Protein AF-A0A969P502-F1 (afdb_monomer_lite)

Secondary structure (DSSP, 8-state):
--SSS---EEES--HHHHHHHHHTT---TTSEEESSHHHHHHHHHHHHTT-

Foldseek 3Di:
DQPDVDQAAAEQDDPVNVVVCVVVVNDCVPHHYYNHPVVVVVVVVVVVVVD

Radius of gyration: 12.49 Å; chains: 1; bounding box: 19×24×36 Å

Sequence (51 aa):
MKLLGAQVMLTGIQPQIAQTLVHLGVELRDIITRGSLQAGIAEVLVRSSLR

Structure (mmCIF, N/CA/C/O backbone):
data_AF-A0A969P502-F1
#
_entry.id   AF-A0A969P502-F1
#
loop_
_atom_site.group_PDB
_atom_site.id
_atom_site.type_symbol
_atom_site.label_atom_id
_atom_site.label_alt_id
_atom_site.label_comp_id
_atom_site.label_asym_id
_atom_site.label_entity_id
_atom_site.label_seq_id
_atom_site.pdbx_PDB_ins_code
_atom_site.Cartn_x
_atom_site.Cartn_y
_atom_site.Cartn_z
_atom_site.occupancy
_atom_site.B_iso_or_equiv
_atom_site.auth_seq_id
_atom_site.auth_comp_id
_atom_site.auth_asym_id
_atom_site.auth_atom_id
_atom_site.pdbx_PDB_model_num
ATOM 1 N N . MET A 1 1 ? -6.373 6.059 -2.627 1.00 52.41 1 MET A N 1
ATOM 2 C CA . MET A 1 1 ? -5.511 7.268 -2.635 1.00 52.41 1 MET A CA 1
ATOM 3 C C . MET A 1 1 ? -4.921 7.512 -4.023 1.00 52.41 1 MET A C 1
ATOM 5 O O . MET A 1 1 ? -4.309 6.609 -4.576 1.00 52.41 1 MET A O 1
ATOM 9 N N . LYS A 1 2 ? -5.088 8.723 -4.569 1.00 56.56 2 LYS A N 1
ATOM 10 C CA . LYS A 1 2 ? -4.338 9.270 -5.715 1.00 56.56 2 LYS A CA 1
ATOM 11 C C . LYS A 1 2 ? -4.122 10.753 -5.422 1.00 56.56 2 LYS A C 1
ATOM 13 O O . LYS A 1 2 ? -5.016 11.547 -5.672 1.00 56.56 2 LYS A O 1
ATOM 18 N N . LEU A 1 3 ? -2.992 11.111 -4.820 1.00 58.78 3 LEU A N 1
ATOM 19 C CA . LEU A 1 3 ? -2.729 12.511 -4.459 1.00 58.78 3 LEU A CA 1
ATOM 20 C C . LEU A 1 3 ? -1.939 13.260 -5.546 1.00 58.78 3 LEU A C 1
ATOM 22 O O . LEU A 1 3 ? -1.986 14.480 -5.576 1.00 58.78 3 LEU A O 1
ATOM 26 N N . LEU A 1 4 ? -1.271 12.552 -6.470 1.00 78.50 4 LEU A N 1
ATOM 27 C CA . LEU A 1 4 ? -0.395 13.145 -7.501 1.00 78.50 4 LEU A CA 1
ATOM 28 C C . LEU A 1 4 ? -0.399 12.360 -8.832 1.00 78.50 4 LEU A C 1
ATOM 30 O O . LEU A 1 4 ? 0.610 12.271 -9.520 1.00 78.50 4 LEU A O 1
ATOM 34 N N . GLY A 1 5 ? -1.494 11.670 -9.160 1.00 78.19 5 GLY A N 1
ATOM 35 C CA . GLY A 1 5 ? -1.538 10.766 -10.323 1.00 78.19 5 GLY A CA 1
ATOM 36 C C . GLY A 1 5 ? -0.797 9.431 -10.132 1.00 78.19 5 GLY A C 1
ATOM 37 O O . GLY A 1 5 ? -0.983 8.513 -10.927 1.00 78.19 5 GLY A O 1
ATOM 38 N N . ALA A 1 6 ? -0.042 9.267 -9.042 1.00 81.31 6 ALA A N 1
ATOM 39 C CA . ALA A 1 6 ? 0.572 7.997 -8.668 1.00 81.31 6 ALA A CA 1
ATOM 40 C C . ALA A 1 6 ? -0.463 7.003 -8.111 1.00 81.31 6 ALA A C 1
ATOM 42 O O . ALA A 1 6 ? -1.317 7.356 -7.290 1.00 81.31 6 ALA A O 1
ATOM 43 N N . GLN A 1 7 ? -0.369 5.745 -8.548 1.00 82.88 7 GLN A N 1
ATOM 44 C CA . GLN A 1 7 ? -1.075 4.625 -7.927 1.00 82.88 7 GLN A CA 1
ATOM 45 C C . GLN A 1 7 ? -0.197 4.049 -6.815 1.00 82.88 7 GLN A C 1
ATOM 47 O O . GLN A 1 7 ? 0.994 3.835 -7.021 1.00 82.88 7 GLN A O 1
ATOM 52 N N . VAL A 1 8 ? -0.785 3.802 -5.645 1.00 85.62 8 VAL A N 1
ATOM 53 C CA . VAL A 1 8 ? -0.073 3.258 -4.482 1.00 85.62 8 VAL A CA 1
ATOM 54 C C . VAL A 1 8 ? -0.491 1.806 -4.265 1.00 85.62 8 VAL A C 1
A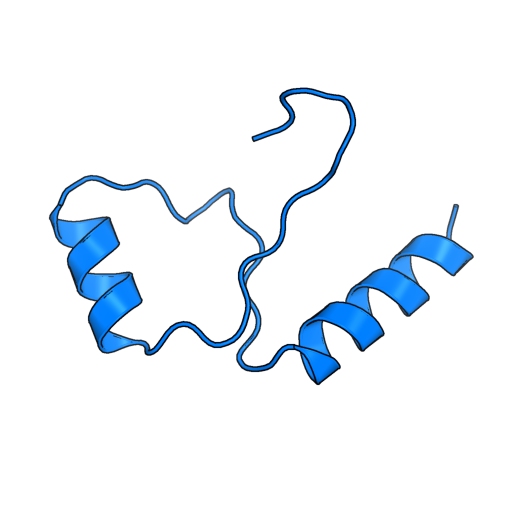TOM 56 O O . VAL A 1 8 ? -1.675 1.479 -4.357 1.00 85.62 8 VAL A O 1
ATOM 59 N N . MET A 1 9 ? 0.485 0.950 -3.966 1.00 90.81 9 MET A N 1
ATOM 60 C CA . MET A 1 9 ? 0.301 -0.443 -3.560 1.00 90.81 9 MET A CA 1
ATOM 61 C C . MET A 1 9 ? 1.089 -0.685 -2.272 1.00 90.81 9 MET A C 1
ATOM 63 O O . MET A 1 9 ? 2.195 -0.171 -2.115 1.00 90.81 9 MET A O 1
ATOM 67 N N . LEU A 1 10 ? 0.524 -1.478 -1.367 1.00 93.31 10 LEU A N 1
ATOM 68 C CA . LEU A 1 10 ? 1.173 -1.889 -0.129 1.00 93.31 10 LEU A CA 1
ATOM 69 C C . LEU A 1 10 ? 1.710 -3.316 -0.272 1.00 93.31 10 LEU A C 1
ATOM 71 O O . LEU A 1 10 ? 0.978 -4.230 -0.648 1.00 93.31 10 LEU A O 1
ATOM 75 N N . THR A 1 11 ? 2.980 -3.536 0.054 1.00 95.94 11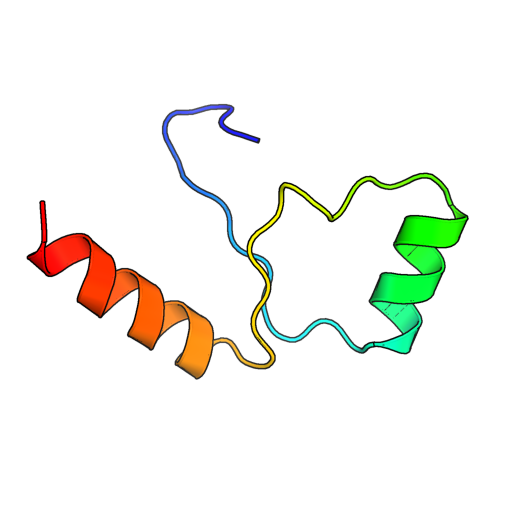 THR A N 1
ATOM 76 C CA . THR A 1 11 ? 3.603 -4.862 -0.054 1.00 95.94 11 THR A CA 1
ATOM 77 C C . THR A 1 11 ? 4.245 -5.291 1.254 1.00 95.94 11 THR A C 1
ATOM 79 O O . THR A 1 11 ? 4.831 -4.460 1.939 1.00 95.94 11 THR A O 1
ATOM 82 N N . GLY A 1 12 ? 4.195 -6.585 1.571 1.00 95.25 12 GLY A N 1
ATOM 83 C CA . GLY A 1 12 ? 4.931 -7.158 2.702 1.00 95.25 12 GLY A CA 1
ATOM 84 C C . GLY A 1 12 ? 4.363 -6.817 4.080 1.00 95.25 12 GLY A C 1
ATOM 85 O O . GLY A 1 12 ? 5.059 -6.981 5.079 1.00 95.25 12 GLY A O 1
ATOM 86 N N . ILE A 1 13 ? 3.113 -6.349 4.160 1.00 94.94 13 ILE A N 1
ATOM 87 C CA . ILE A 1 13 ? 2.449 -6.159 5.449 1.00 94.94 13 ILE A CA 1
ATOM 88 C C . ILE A 1 13 ? 2.153 -7.519 6.091 1.00 94.94 13 ILE A C 1
ATOM 90 O O . ILE A 1 13 ? 1.578 -8.409 5.463 1.00 94.94 13 ILE A O 1
ATOM 94 N N . GLN A 1 14 ? 2.535 -7.676 7.357 1.00 95.25 14 GLN A N 1
ATOM 95 C CA . GLN A 1 14 ? 2.161 -8.855 8.130 1.00 95.25 14 GLN A CA 1
ATOM 96 C C . GLN A 1 14 ? 0.645 -8.857 8.389 1.00 95.25 14 GLN A C 1
ATOM 98 O O . GLN A 1 14 ? 0.095 -7.799 8.713 1.00 95.25 14 GLN A O 1
ATOM 103 N N . PRO A 1 15 ? -0.037 -10.016 8.319 1.00 93.19 15 PRO A N 1
ATOM 104 C CA . PRO A 1 15 ? -1.482 -10.097 8.542 1.00 93.19 15 PRO A CA 1
ATOM 105 C C . PRO A 1 15 ? -1.938 -9.457 9.859 1.00 93.19 15 PRO A C 1
ATOM 107 O O . PRO A 1 15 ? -2.946 -8.757 9.889 1.00 93.19 15 PRO A O 1
ATOM 110 N N . GLN A 1 16 ? -1.156 -9.625 10.926 1.00 96.69 16 GLN A N 1
ATOM 111 C CA . GLN A 1 16 ? -1.442 -9.061 12.244 1.00 96.69 16 GLN A CA 1
ATOM 112 C C . GLN A 1 16 ? -1.416 -7.528 12.223 1.00 96.69 16 GLN A C 1
ATOM 114 O O . GLN A 1 16 ? -2.300 -6.889 12.784 1.00 96.69 16 GLN A O 1
ATOM 119 N N . ILE A 1 17 ? -0.448 -6.922 11.527 1.00 94.94 17 ILE A N 1
ATOM 120 C CA . ILE A 1 17 ? -0.364 -5.460 11.391 1.00 94.94 17 ILE A CA 1
ATOM 121 C C . ILE A 1 17 ? -1.549 -4.940 10.573 1.00 94.94 17 ILE A C 1
ATOM 123 O O . ILE A 1 17 ? -2.167 -3.948 10.954 1.00 94.94 17 ILE A O 1
ATOM 127 N N . ALA A 1 18 ? -1.906 -5.622 9.480 1.00 94.31 18 ALA A N 1
ATOM 128 C CA . ALA A 1 18 ? -3.063 -5.249 8.667 1.00 94.31 18 ALA A CA 1
ATOM 129 C C . ALA A 1 18 ? -4.363 -5.286 9.486 1.00 94.31 18 ALA A C 1
ATOM 131 O O . ALA A 1 18 ? -5.165 -4.357 9.412 1.00 94.31 18 ALA A O 1
ATOM 132 N N . GLN A 1 19 ? -4.539 -6.318 10.314 1.00 94.62 19 GLN A N 1
ATOM 133 C CA . GLN A 1 19 ? -5.685 -6.437 11.209 1.00 94.62 19 GLN A CA 1
ATOM 134 C C . GLN A 1 19 ? -5.725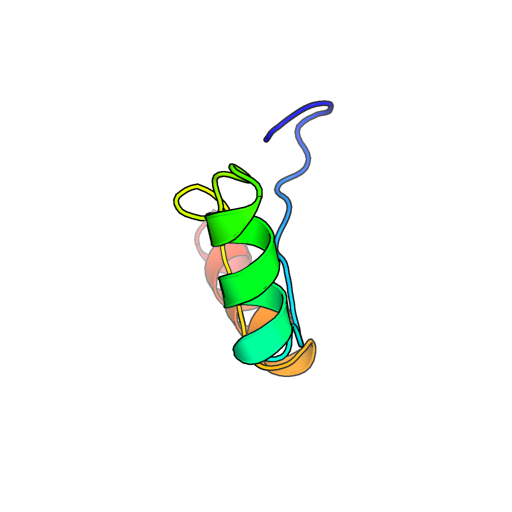 -5.303 12.241 1.00 94.62 19 GLN A C 1
ATOM 136 O O . GLN A 1 19 ? -6.783 -4.708 12.440 1.00 94.62 19 GLN A O 1
ATOM 141 N N . THR A 1 20 ? -4.586 -4.962 12.850 1.00 96.50 20 THR A N 1
ATOM 142 C CA . THR A 1 20 ? -4.490 -3.838 13.793 1.00 96.50 20 THR A CA 1
ATOM 143 C C . THR A 1 20 ? -4.872 -2.516 13.133 1.00 96.50 20 THR A C 1
ATOM 145 O O . THR A 1 20 ? -5.655 -1.765 13.702 1.00 96.50 20 THR A O 1
ATOM 148 N N . LEU A 1 21 ? -4.386 -2.237 11.919 1.00 95.06 21 LEU A N 1
ATOM 149 C CA . LEU A 1 21 ? -4.746 -1.021 11.180 1.00 95.06 21 LEU A CA 1
ATOM 150 C C . LEU A 1 21 ? -6.258 -0.933 10.932 1.00 95.06 21 LEU A C 1
ATOM 152 O O . LEU A 1 21 ? -6.857 0.106 11.196 1.00 95.06 21 LEU A O 1
ATOM 156 N N . VAL A 1 22 ? -6.885 -2.028 10.494 1.00 94.12 22 VAL A N 1
ATOM 157 C CA . VAL A 1 22 ? -8.344 -2.082 10.298 1.00 94.12 22 VAL A CA 1
ATOM 158 C C . VAL A 1 22 ? -9.087 -1.857 11.615 1.00 94.12 22 VAL A C 1
ATOM 160 O O . VAL A 1 22 ? -10.062 -1.112 11.650 1.00 94.12 22 VAL A O 1
ATOM 163 N N . HIS A 1 23 ? -8.608 -2.447 12.713 1.00 96.38 23 HIS A N 1
ATOM 164 C CA . HIS A 1 23 ? -9.199 -2.262 14.038 1.00 96.38 23 HIS A CA 1
ATOM 165 C C . HIS A 1 23 ? -9.087 -0.814 14.541 1.00 96.38 23 HIS A C 1
ATOM 167 O O . HIS A 1 23 ? -9.985 -0.322 15.217 1.00 96.38 23 HIS A O 1
ATOM 173 N N . LEU A 1 24 ? -8.016 -0.110 14.164 1.00 97.25 24 LEU A N 1
ATOM 174 C CA . LEU A 1 24 ? -7.814 1.317 14.432 1.00 97.25 24 LEU A CA 1
ATOM 175 C C . LEU A 1 24 ? -8.617 2.235 13.489 1.00 97.25 24 LEU A C 1
ATOM 177 O O . LEU A 1 24 ? -8.479 3.454 13.563 1.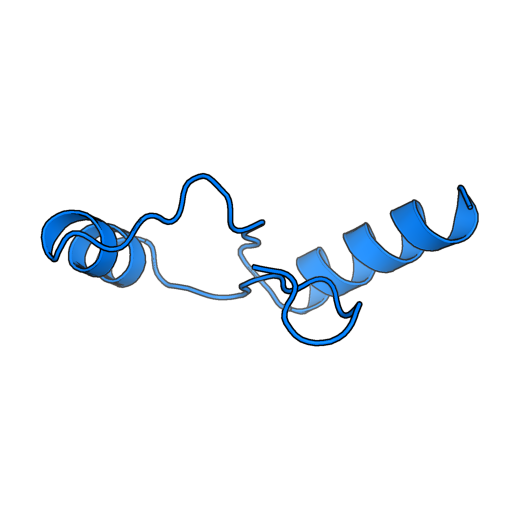00 97.25 24 LEU A O 1
ATOM 181 N N . GLY A 1 25 ? -9.450 1.675 12.608 1.00 93.88 25 GLY A N 1
ATOM 182 C CA . GLY A 1 25 ? -10.300 2.432 11.689 1.00 93.88 25 GLY A CA 1
ATOM 183 C C . GLY A 1 25 ? -9.632 2.813 10.367 1.00 93.88 25 GLY A C 1
ATOM 184 O O . GLY A 1 25 ? -10.168 3.642 9.634 1.00 93.88 25 GLY A O 1
ATOM 185 N N . VAL A 1 26 ? -8.477 2.228 10.028 1.00 93.56 26 VAL A N 1
ATOM 186 C CA . VAL A 1 26 ? -7.834 2.438 8.723 1.00 93.56 26 VAL A CA 1
ATOM 187 C C . VAL A 1 26 ? -8.517 1.584 7.652 1.00 93.56 26 VAL A C 1
ATOM 189 O O . VAL A 1 26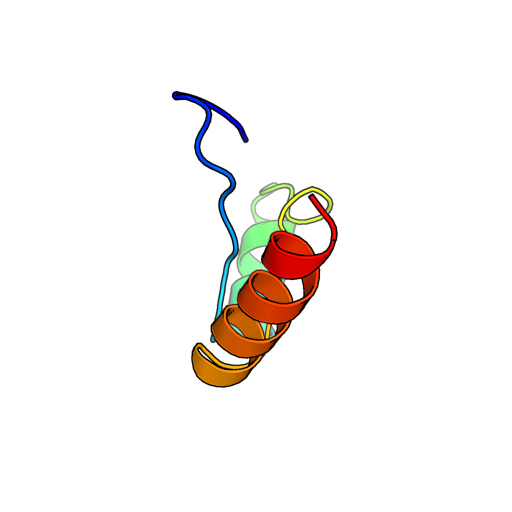 ? -8.537 0.354 7.720 1.00 93.56 26 VAL A O 1
ATOM 192 N N . GLU A 1 27 ? -9.027 2.238 6.611 1.00 90.81 27 GLU A N 1
ATOM 193 C CA . GLU A 1 27 ? -9.655 1.589 5.458 1.00 90.81 27 GLU A CA 1
ATOM 194 C C . GLU A 1 27 ? -8.588 1.022 4.500 1.00 90.81 27 GLU A C 1
ATOM 196 O O . GLU A 1 27 ? -7.964 1.755 3.732 1.00 90.81 27 GLU A O 1
ATOM 201 N N . LEU A 1 28 ? -8.377 -0.300 4.523 1.00 89.81 28 LEU A N 1
ATOM 202 C CA . LEU A 1 28 ? -7.452 -0.981 3.600 1.00 89.81 28 LEU A CA 1
ATOM 203 C C . LEU A 1 28 ? -8.132 -1.516 2.327 1.00 89.81 28 LEU A C 1
ATOM 205 O O . LEU A 1 28 ? -7.436 -1.968 1.421 1.00 89.81 28 LEU A O 1
ATOM 209 N N . ARG A 1 29 ? -9.470 -1.466 2.234 1.00 86.12 29 ARG A N 1
ATOM 210 C CA . ARG A 1 29 ? -10.249 -2.046 1.119 1.00 86.12 29 ARG A CA 1
ATOM 211 C C . ARG A 1 29 ? -9.889 -1.462 -0.252 1.00 86.12 29 ARG A C 1
ATOM 213 O O . ARG A 1 29 ? -9.860 -2.199 -1.232 1.00 86.12 29 ARG A O 1
ATOM 220 N N . ASP A 1 30 ? -9.530 -0.181 -0.301 1.00 83.94 30 ASP A N 1
ATOM 221 C CA . ASP A 1 30 ? -9.146 0.515 -1.538 1.00 83.94 30 ASP A CA 1
ATOM 222 C C . ASP A 1 30 ? -7.630 0.519 -1.800 1.00 83.94 30 ASP A C 1
ATOM 224 O O . ASP A 1 30 ? -7.143 1.200 -2.711 1.00 83.94 30 ASP A O 1
ATOM 228 N N . ILE A 1 31 ? -6.857 -0.212 -0.991 1.00 87.69 31 ILE A N 1
ATOM 229 C CA . ILE A 1 31 ? -5.408 -0.341 -1.133 1.00 87.69 31 ILE A CA 1
ATOM 230 C C . ILE A 1 31 ? -5.108 -1.724 -1.701 1.00 8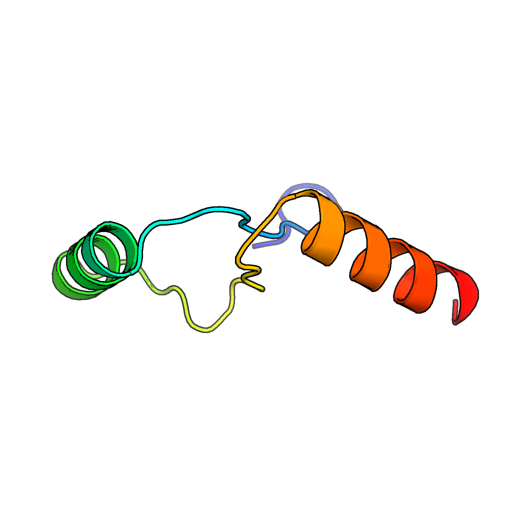7.69 31 ILE A C 1
ATOM 232 O O . ILE A 1 31 ? -5.421 -2.749 -1.101 1.00 87.69 31 ILE A O 1
ATOM 236 N N . ILE A 1 32 ? -4.450 -1.765 -2.858 1.00 90.00 32 ILE A N 1
ATOM 237 C CA . ILE A 1 32 ? -3.976 -3.033 -3.413 1.00 90.00 32 ILE A CA 1
ATOM 238 C C . ILE A 1 32 ? -2.850 -3.552 -2.512 1.00 90.00 32 ILE A C 1
ATOM 240 O O . ILE A 1 32 ? -1.892 -2.821 -2.247 1.00 90.00 32 ILE A O 1
ATOM 244 N N . THR A 1 33 ? -2.955 -4.805 -2.060 1.00 92.62 33 THR A N 1
ATOM 245 C CA . THR A 1 33 ? -1.958 -5.439 -1.189 1.00 92.62 33 THR A CA 1
ATOM 246 C C . THR A 1 33 ? -1.322 -6.677 -1.821 1.00 92.62 33 THR A C 1
ATOM 248 O O . THR A 1 33 ? -1.978 -7.464 -2.515 1.00 92.62 33 THR A O 1
ATOM 251 N N . ARG A 1 34 ? -0.022 -6.874 -1.573 1.00 95.12 34 ARG A N 1
ATOM 252 C CA . ARG A 1 34 ? 0.716 -8.093 -1.945 1.00 95.12 34 ARG A CA 1
ATOM 253 C C . ARG A 1 34 ? 1.630 -8.567 -0.824 1.00 95.12 34 ARG A C 1
ATOM 255 O O . ARG A 1 34 ? 2.169 -7.768 -0.067 1.00 95.12 34 ARG A O 1
ATOM 262 N N . GLY A 1 35 ? 1.837 -9.880 -0.739 1.00 95.19 35 GLY A N 1
ATOM 263 C CA . GLY A 1 35 ? 2.667 -10.489 0.307 1.00 95.19 35 GLY A CA 1
ATOM 264 C C . GLY A 1 35 ? 4.161 -10.170 0.193 1.00 95.19 35 GLY A C 1
ATOM 265 O O . GLY A 1 35 ? 4.883 -10.278 1.175 1.00 95.19 35 GLY A O 1
ATOM 266 N N . SER A 1 36 ? 4.634 -9.739 -0.977 1.00 95.81 36 SER A N 1
ATOM 267 C CA . SER A 1 36 ? 6.029 -9.358 -1.198 1.00 95.81 36 SER A CA 1
ATOM 268 C C . SER A 1 36 ? 6.144 -8.238 -2.226 1.00 95.81 36 SER A C 1
ATOM 270 O O . SER A 1 36 ? 5.247 -8.036 -3.051 1.00 95.81 36 SER A O 1
ATOM 272 N N . LEU A 1 37 ? 7.274 -7.529 -2.193 1.00 95.81 37 LEU A N 1
ATOM 273 C CA . LEU A 1 37 ? 7.593 -6.507 -3.188 1.00 95.81 37 LEU A CA 1
ATOM 274 C C . LEU A 1 37 ? 7.678 -7.108 -4.598 1.00 95.81 37 LEU A C 1
ATOM 276 O O . LEU A 1 37 ? 7.118 -6.545 -5.532 1.00 95.81 37 LEU A O 1
ATOM 280 N N . GLN A 1 38 ? 8.303 -8.283 -4.741 1.00 96.94 38 GLN A N 1
ATOM 281 C CA . GLN A 1 38 ? 8.381 -9.015 -6.010 1.00 96.94 38 GLN A CA 1
ATOM 282 C C . GLN A 1 38 ? 6.992 -9.245 -6.618 1.00 96.94 38 GLN A C 1
ATOM 284 O O . GLN A 1 38 ? 6.791 -8.972 -7.799 1.00 96.94 38 GLN A O 1
ATOM 289 N N . ALA A 1 39 ? 6.033 -9.732 -5.824 1.00 95.88 39 ALA A N 1
ATOM 290 C CA . ALA A 1 39 ? 4.674 -9.971 -6.300 1.00 95.88 39 ALA A CA 1
ATOM 291 C C . ALA A 1 39 ? 3.981 -8.665 -6.726 1.00 95.88 39 ALA A C 1
ATOM 293 O O . ALA A 1 39 ? 3.258 -8.650 -7.720 1.00 95.88 39 ALA A O 1
ATOM 294 N N . GLY A 1 40 ? 4.236 -7.565 -6.009 1.00 94.88 40 GLY A N 1
ATOM 295 C CA . GLY A 1 40 ? 3.739 -6.240 -6.381 1.00 94.88 40 GLY A CA 1
ATOM 296 C C . GLY A 1 40 ? 4.318 -5.727 -7.700 1.00 94.88 40 GLY A C 1
ATOM 297 O O . GLY A 1 40 ? 3.569 -5.290 -8.571 1.00 94.88 40 GLY A O 1
ATOM 298 N N . ILE A 1 41 ? 5.636 -5.843 -7.886 1.00 94.62 41 ILE A N 1
ATOM 299 C CA . ILE A 1 41 ? 6.315 -5.449 -9.128 1.00 94.62 41 ILE A CA 1
ATOM 300 C C . ILE A 1 41 ? 5.805 -6.282 -10.307 1.00 94.62 41 ILE A C 1
ATOM 302 O O . ILE A 1 41 ? 5.454 -5.718 -11.341 1.00 94.62 41 ILE A O 1
ATOM 306 N N . ALA A 1 42 ? 5.713 -7.606 -10.147 1.00 94.88 42 ALA A N 1
ATOM 307 C CA . ALA A 1 42 ? 5.218 -8.499 -11.191 1.00 94.88 42 ALA A CA 1
ATOM 308 C C . ALA A 1 42 ? 3.800 -8.116 -11.649 1.00 94.88 42 ALA A C 1
ATOM 310 O O . ALA A 1 42 ? 3.538 -8.043 -12.847 1.00 94.88 42 ALA A O 1
ATOM 311 N N . GLU A 1 43 ? 2.898 -7.800 -10.715 1.00 93.19 43 GLU A N 1
ATOM 312 C CA . GLU A 1 43 ? 1.552 -7.342 -11.064 1.00 93.19 43 GLU A CA 1
ATOM 313 C C . GLU A 1 43 ? 1.555 -6.008 -11.818 1.00 93.19 43 GLU A C 1
ATOM 315 O O . GLU A 1 43 ? 0.813 -5.848 -12.790 1.00 93.19 43 GLU A O 1
ATOM 320 N N . VAL A 1 44 ? 2.351 -5.032 -11.371 1.00 91.88 44 VAL A N 1
ATOM 321 C CA . VAL A 1 44 ? 2.390 -3.710 -12.011 1.00 91.88 44 VAL A CA 1
ATOM 322 C C . VAL A 1 44 ? 2.955 -3.806 -13.425 1.00 91.88 44 VAL A C 1
ATOM 324 O O . VAL A 1 44 ? 2.401 -3.181 -14.327 1.00 91.88 44 VAL A O 1
ATOM 327 N N . LEU A 1 45 ? 3.988 -4.623 -13.643 1.00 92.06 45 LEU A N 1
ATOM 328 C CA . LEU A 1 45 ? 4.553 -4.857 -14.973 1.00 92.06 45 LEU A CA 1
ATOM 329 C C . LEU A 1 45 ? 3.499 -5.423 -15.935 1.00 92.06 45 LEU A C 1
ATOM 331 O O . LEU A 1 45 ? 3.319 -4.877 -17.022 1.00 92.06 45 LEU A O 1
ATOM 335 N N . VAL A 1 46 ? 2.727 -6.427 -15.502 1.00 89.62 46 VAL A N 1
ATOM 336 C CA . VAL A 1 46 ? 1.621 -6.998 -16.296 1.00 89.62 46 VAL A CA 1
ATOM 337 C C . VAL A 1 46 ? 0.522 -5.969 -16.578 1.00 89.62 46 VAL A C 1
ATOM 339 O O . VAL A 1 46 ? -0.040 -5.942 -17.666 1.00 89.62 46 VAL A O 1
ATOM 342 N N . ARG A 1 47 ? 0.196 -5.094 -15.621 1.00 84.69 47 ARG A N 1
ATOM 343 C CA . ARG A 1 47 ? -0.812 -4.037 -15.823 1.00 84.69 47 ARG A CA 1
ATOM 344 C C . ARG A 1 47 ? -0.326 -2.915 -16.742 1.00 84.69 47 ARG A C 1
ATOM 346 O O . ARG A 1 47 ? -1.149 -2.307 -17.419 1.00 84.69 47 ARG A O 1
ATOM 353 N N . SER A 1 48 ? 0.973 -2.608 -16.735 1.00 82.44 48 SER A N 1
ATOM 354 C CA . SER A 1 48 ? 1.554 -1.544 -17.564 1.00 82.44 48 SER A CA 1
ATOM 355 C C . SER A 1 48 ? 1.632 -1.903 -19.044 1.00 82.44 48 SER A C 1
ATOM 357 O O . SER A 1 48 ? 1.499 -1.012 -19.868 1.00 82.44 48 SER A O 1
ATOM 359 N N . SER A 1 49 ? 1.780 -3.187 -19.387 1.00 75.06 49 SER A N 1
ATOM 360 C CA . SER A 1 49 ? 1.795 -3.650 -20.782 1.00 75.06 49 SER A CA 1
ATOM 361 C C . SER A 1 49 ? 0.405 -3.715 -21.428 1.00 75.06 49 SER A C 1
ATOM 363 O O . SER A 1 49 ? 0.303 -3.935 -22.630 1.00 75.06 49 SER A O 1
ATOM 365 N N . LEU A 1 50 ? -0.659 -3.538 -20.638 1.00 66.75 50 LEU A N 1
ATOM 366 C CA . LEU A 1 50 ? -2.055 -3.512 -21.088 1.00 66.75 50 LEU A CA 1
ATOM 367 C C . LEU A 1 50 ? -2.595 -2.081 -21.291 1.00 66.75 50 LEU A C 1
ATOM 369 O O . LEU A 1 50 ? -3.800 -1.919 -21.487 1.00 66.75 50 LEU A O 1
ATOM 373 N N . ARG A 1 51 ? -1.742 -1.051 -21.195 1.00 55.31 51 ARG A N 1
ATOM 374 C CA . ARG A 1 51 ? -2.094 0.365 -21.395 1.00 55.31 51 ARG A CA 1
ATOM 375 C C . ARG A 1 51 ? -1.350 0.981 -22.566 1.00 55.31 51 ARG A C 1
ATOM 377 O O . ARG A 1 51 ? -0.176 0.611 -22.767 1.00 55.31 51 ARG A O 1
#

pLDDT: mean 88.07, std 11.37, range [52.41, 97.25]